Protein AF-A0A9E3NSV8-F1 (afdb_mono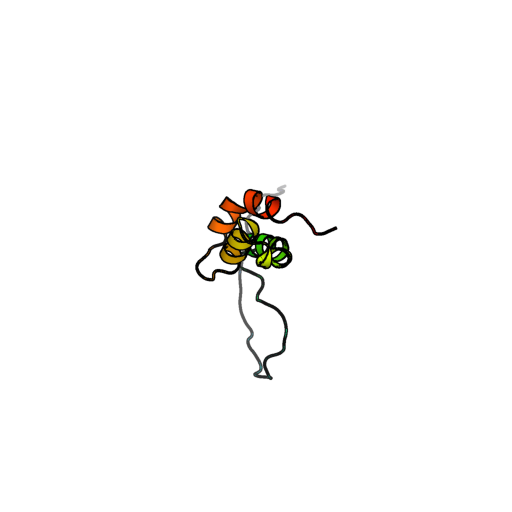mer)

Nearest PDB structures (foldseek):
  2e5z-assembly1_A  TM=2.111E-01  e=9.594E+00  Homo sapiens

Secondary structure (DSSP, 8-state):
------------------------------S-S-HHHHHHHHHHGGGGGG-HHHHHHHHHHH-TT--HHHHHHHHHHHHHHSPPP-

Sequence (86 aa):
MKLPTMLVAAIALLVFACNASEKPPLVPTSPSTRPTCDAIDRACDPHEDEGGLAKECHDLAEAAATDEAACVQRKAECLAACPPKS

Structure (mmCIF, N/CA/C/O backbone):
data_AF-A0A9E3NSV8-F1
#
_entry.id   AF-A0A9E3NSV8-F1
#
loop_
_atom_site.group_PDB
_atom_site.id
_atom_site.type_symbol
_atom_site.label_atom_id
_atom_site.label_alt_id
_atom_site.label_comp_id
_atom_site.label_asym_id
_atom_site.label_entity_id
_atom_site.label_seq_id
_atom_site.pdbx_PDB_ins_code
_atom_site.Cartn_x
_atom_site.Cartn_y
_atom_site.Cartn_z
_atom_site.occupancy
_atom_site.B_iso_or_equiv
_atom_site.auth_seq_id
_atom_site.auth_comp_id
_atom_site.auth_asym_id
_atom_site.auth_atom_id
_atom_site.pdbx_PDB_model_num
ATOM 1 N N . MET A 1 1 ? -3.795 -56.544 -15.097 1.00 42.34 1 MET A N 1
ATOM 2 C CA . MET A 1 1 ? -2.834 -55.998 -14.109 1.00 42.34 1 MET A CA 1
ATOM 3 C C . MET A 1 1 ? -2.403 -54.606 -14.546 1.00 42.34 1 MET A C 1
ATOM 5 O O . MET A 1 1 ? -2.181 -54.437 -15.736 1.00 42.34 1 MET A O 1
ATOM 9 N N . LYS A 1 2 ? -2.199 -53.718 -13.559 1.00 39.00 2 LYS A N 1
ATOM 10 C CA . LYS A 1 2 ? -1.568 -52.380 -13.587 1.00 39.00 2 LYS A CA 1
ATOM 11 C C . LYS A 1 2 ? -2.506 -51.167 -13.714 1.00 39.00 2 LYS A C 1
ATOM 13 O O . LYS A 1 2 ? -2.892 -50.743 -14.794 1.00 39.00 2 LYS A O 1
ATOM 18 N N . LEU A 1 3 ? -2.797 -50.624 -12.534 1.00 38.09 3 LEU A N 1
ATOM 19 C CA . LEU A 1 3 ? -3.160 -49.239 -12.225 1.00 38.09 3 LEU A CA 1
ATOM 20 C C . LEU A 1 3 ? -1.910 -48.580 -11.553 1.00 38.09 3 LEU A C 1
ATOM 22 O O . LEU A 1 3 ? -0.958 -49.309 -11.262 1.00 38.09 3 LEU A O 1
ATOM 26 N N . PRO A 1 4 ? -1.907 -47.283 -11.195 1.00 56.12 4 PRO A N 1
ATOM 27 C CA . PRO A 1 4 ? -1.493 -46.113 -11.980 1.00 56.12 4 PRO A CA 1
ATOM 28 C C . PRO A 1 4 ? -0.285 -45.375 -11.344 1.00 56.12 4 PRO A C 1
ATOM 30 O O . PRO A 1 4 ? 0.008 -45.567 -10.166 1.00 56.12 4 PRO A O 1
ATOM 33 N N . THR A 1 5 ? 0.407 -44.479 -12.055 1.00 49.91 5 THR A N 1
ATOM 34 C CA . THR A 1 5 ? 1.294 -43.473 -11.421 1.00 49.91 5 THR A CA 1
ATOM 35 C C . THR A 1 5 ? 1.589 -42.323 -12.387 1.00 49.91 5 THR A C 1
ATOM 37 O O . THR A 1 5 ? 1.643 -42.566 -13.588 1.00 49.91 5 THR A O 1
ATOM 40 N N . MET A 1 6 ? 1.878 -41.137 -11.826 1.00 42.81 6 MET A N 1
ATOM 41 C CA . MET A 1 6 ? 2.296 -39.863 -12.453 1.00 42.81 6 MET A CA 1
ATOM 42 C C . MET A 1 6 ? 1.075 -39.026 -12.909 1.00 42.81 6 MET A C 1
ATOM 44 O O . MET A 1 6 ? 0.423 -39.396 -13.874 1.00 42.81 6 MET A O 1
ATOM 48 N N . LEU A 1 7 ? 0.565 -37.962 -12.266 1.00 47.72 7 LEU A N 1
ATOM 49 C CA . LEU A 1 7 ? 1.138 -36.824 -11.519 1.00 47.72 7 LEU A CA 1
ATOM 50 C C . LEU A 1 7 ? 2.328 -36.176 -12.244 1.00 47.72 7 LEU A C 1
ATOM 52 O O . LEU A 1 7 ? 3.1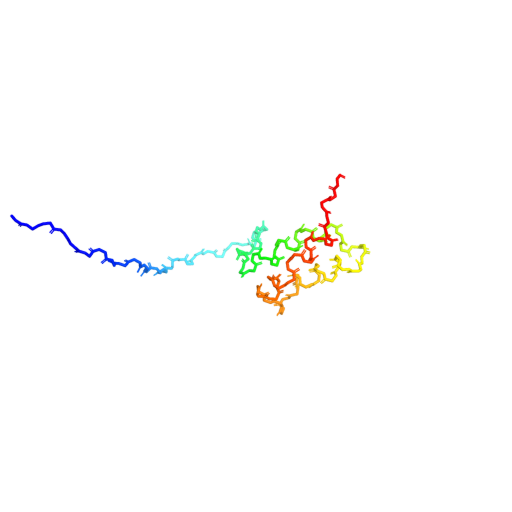99 -36.912 -12.686 1.00 47.72 7 LEU A O 1
ATOM 56 N N . VAL A 1 8 ? 2.356 -34.830 -12.292 1.00 45.81 8 VAL A N 1
ATOM 57 C CA . VAL A 1 8 ? 3.245 -33.911 -13.065 1.00 45.81 8 VAL A CA 1
ATOM 58 C C . VAL A 1 8 ? 2.569 -33.481 -14.387 1.00 45.81 8 VAL A C 1
ATOM 60 O O . VAL A 1 8 ? 2.160 -34.340 -15.149 1.00 45.81 8 VAL A O 1
ATOM 63 N N . ALA A 1 9 ? 2.358 -32.220 -14.783 1.00 46.22 9 ALA A N 1
ATOM 64 C CA . ALA A 1 9 ? 2.692 -30.859 -14.339 1.00 46.22 9 ALA A CA 1
ATOM 65 C C . ALA A 1 9 ? 1.666 -29.918 -15.030 1.00 46.22 9 ALA A C 1
ATOM 67 O O . ALA A 1 9 ? 1.242 -30.192 -16.147 1.00 46.22 9 ALA A O 1
ATOM 68 N N . ALA A 1 10 ? 1.057 -28.925 -14.384 1.00 48.34 10 ALA A N 1
ATOM 69 C CA . ALA A 1 10 ? 1.600 -27.590 -14.121 1.00 48.34 10 ALA A CA 1
ATOM 70 C C . ALA A 1 10 ? 2.268 -26.901 -15.341 1.00 48.34 10 ALA A C 1
ATOM 72 O O . ALA A 1 10 ? 3.377 -27.251 -15.723 1.00 48.34 10 ALA A O 1
ATOM 73 N N . ILE A 1 11 ? 1.612 -25.827 -1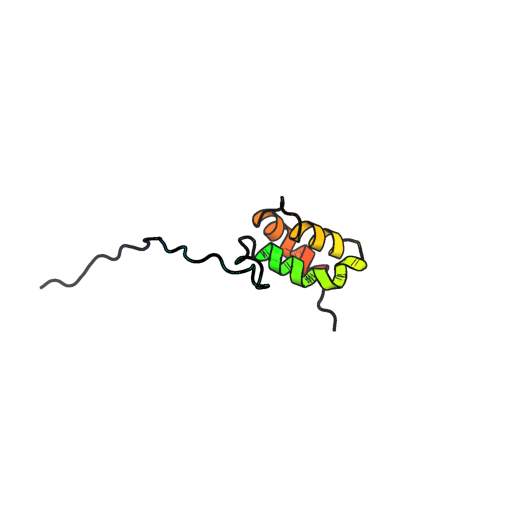5.807 1.00 51.72 11 ILE A N 1
ATOM 74 C CA . ILE A 1 11 ? 2.189 -24.613 -16.426 1.00 51.72 11 ILE A CA 1
ATOM 75 C C . ILE A 1 11 ? 2.590 -24.682 -17.916 1.00 51.72 11 ILE A C 1
ATOM 77 O O . ILE A 1 11 ? 3.632 -25.211 -18.279 1.00 51.72 11 ILE A O 1
ATOM 81 N N . ALA A 1 12 ? 1.815 -23.977 -18.749 1.0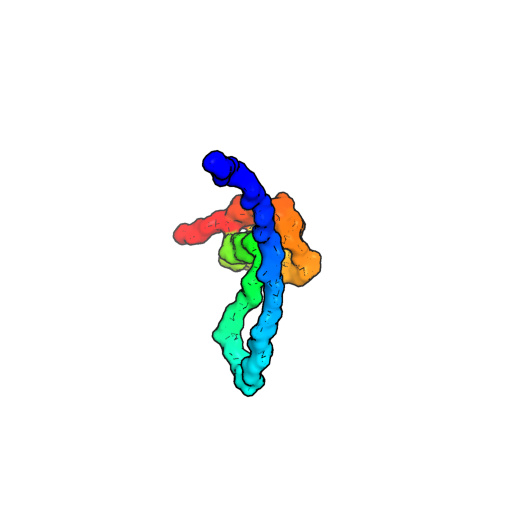0 51.03 12 ALA A N 1
ATOM 82 C CA . ALA A 1 12 ? 2.266 -23.265 -19.957 1.00 51.03 12 ALA A CA 1
ATOM 83 C C . ALA A 1 12 ? 1.199 -22.194 -20.286 1.00 51.03 12 ALA A C 1
ATOM 85 O O . ALA A 1 12 ? 0.114 -22.520 -20.752 1.00 51.03 12 ALA A O 1
ATOM 86 N N . LEU A 1 13 ? 1.276 -20.985 -19.725 1.00 49.12 13 LEU A N 1
ATOM 87 C CA . LEU A 1 13 ? 1.956 -19.804 -20.277 1.00 49.12 13 LEU A CA 1
ATOM 88 C C . LEU A 1 13 ? 1.667 -19.515 -21.763 1.00 49.12 13 LEU A C 1
ATOM 90 O O . LEU A 1 13 ? 2.248 -20.135 -22.642 1.00 49.12 13 LEU A O 1
ATOM 94 N N . LEU A 1 14 ? 0.890 -18.435 -21.935 1.00 48.09 14 LEU A N 1
ATOM 95 C CA . LEU A 1 14 ? 1.068 -17.329 -22.885 1.00 48.09 14 LEU A CA 1
ATOM 96 C C . LEU A 1 14 ? 0.796 -17.589 -24.381 1.00 48.09 14 LEU A C 1
ATOM 98 O O . LEU A 1 14 ? 1.324 -18.510 -24.988 1.00 48.09 14 LEU A O 1
ATOM 102 N N . VAL A 1 15 ? 0.070 -16.649 -25.000 1.00 52.00 15 VAL A N 1
ATOM 103 C CA . VAL A 1 15 ? 0.587 -15.685 -26.001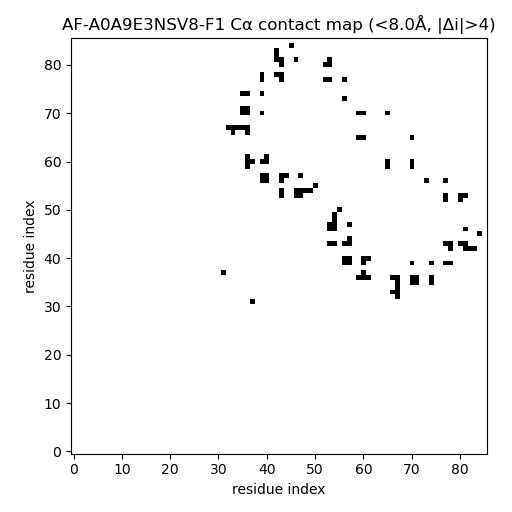 1.00 52.00 15 VAL A CA 1
ATOM 104 C C . VAL A 1 15 ? -0.543 -15.259 -26.971 1.00 52.00 15 VAL A C 1
ATOM 106 O O . VAL A 1 15 ? -1.200 -16.091 -27.583 1.00 52.00 15 VAL A O 1
ATOM 109 N N . PHE A 1 16 ? -0.661 -13.935 -27.149 1.00 44.53 16 PHE A N 1
ATOM 110 C CA . PHE A 1 16 ? -1.221 -13.188 -28.293 1.00 44.53 16 PHE A CA 1
ATOM 111 C C . PHE A 1 16 ? -2.739 -13.138 -28.530 1.00 44.53 16 PHE A C 1
ATOM 113 O O . PHE A 1 16 ? -3.349 -14.090 -28.997 1.00 44.53 16 PHE A O 1
ATOM 120 N N . ALA A 1 17 ? -3.284 -11.918 -28.495 1.00 47.75 17 ALA A N 1
ATOM 121 C CA . ALA A 1 17 ? -3.343 -11.109 -29.719 1.00 47.75 17 ALA A CA 1
ATOM 122 C C . ALA A 1 17 ? -3.651 -9.633 -29.400 1.00 47.75 17 ALA A C 1
ATOM 124 O O . ALA A 1 17 ? -4.704 -9.306 -28.863 1.00 47.75 17 ALA A O 1
ATOM 125 N N . CYS A 1 18 ? -2.730 -8.741 -29.774 1.00 60.56 18 CYS A N 1
ATOM 126 C CA . CYS A 1 18 ? -3.013 -7.327 -30.004 1.00 60.56 18 CYS A CA 1
ATOM 127 C C . CYS A 1 18 ? -3.939 -7.190 -31.217 1.00 60.56 18 CYS A C 1
ATOM 129 O O . CYS A 1 18 ? -3.645 -7.786 -32.252 1.00 60.56 18 CYS A O 1
ATOM 131 N N . ASN A 1 19 ? -4.981 -6.363 -31.137 1.00 45.69 19 ASN A N 1
ATOM 132 C CA . ASN A 1 19 ? -5.544 -5.681 -32.301 1.00 45.69 19 ASN A CA 1
ATOM 133 C C . ASN A 1 19 ? -6.334 -4.430 -31.887 1.00 45.69 19 ASN A C 1
ATOM 135 O O . ASN A 1 19 ? -7.014 -4.430 -30.867 1.00 45.69 19 ASN A O 1
ATOM 139 N N . ALA A 1 20 ? -6.254 -3.438 -32.776 1.00 38.78 20 ALA A N 1
ATOM 140 C CA . ALA A 1 20 ? -7.091 -2.249 -32.929 1.00 38.78 20 ALA A CA 1
ATOM 141 C C . ALA A 1 20 ? -6.845 -1.033 -32.010 1.00 38.78 20 ALA A C 1
ATOM 143 O O . ALA A 1 20 ? -7.271 -0.950 -30.863 1.00 38.78 20 ALA A O 1
ATOM 144 N N . SER A 1 21 ? -6.202 -0.032 -32.623 1.00 57.56 21 SER A N 1
ATOM 145 C CA . SER A 1 21 ? -6.283 1.389 -32.292 1.00 57.56 21 SER A CA 1
ATOM 146 C C . SER A 1 21 ? -7.722 1.892 -32.336 1.00 57.56 21 SER A C 1
ATOM 148 O O . SER A 1 21 ? -8.220 2.162 -33.421 1.00 57.56 21 SER A O 1
ATOM 150 N N . GLU A 1 22 ? -8.344 2.134 -31.187 1.00 45.56 22 GLU A N 1
ATOM 151 C CA . GLU A 1 22 ? -9.540 2.971 -31.080 1.00 45.56 22 GLU A CA 1
ATOM 152 C C . GLU A 1 22 ? -9.461 3.719 -29.739 1.00 45.56 22 GLU A C 1
ATOM 154 O O . GLU A 1 22 ? -9.400 3.086 -28.695 1.00 45.56 22 GLU A O 1
ATOM 159 N N . LYS A 1 23 ? -9.345 5.057 -29.802 1.00 42.66 23 LYS A N 1
ATOM 160 C CA . LYS A 1 23 ? -9.619 6.080 -28.764 1.00 42.66 23 LYS A CA 1
ATOM 161 C C . LYS A 1 23 ? -9.511 5.615 -27.292 1.00 42.66 23 LYS A C 1
ATOM 163 O O . LYS A 1 23 ? -10.377 4.849 -26.890 1.00 42.66 23 LYS A O 1
ATOM 168 N N . PRO A 1 24 ? -8.574 6.131 -26.458 1.00 41.72 24 PRO A N 1
ATOM 169 C CA . PRO A 1 24 ? -8.356 5.607 -25.107 1.00 41.72 24 PRO A CA 1
ATOM 170 C C . PRO A 1 24 ? -9.679 5.589 -24.332 1.00 41.72 24 PRO A C 1
ATOM 172 O O . PRO A 1 24 ? -10.242 6.656 -24.059 1.00 41.72 24 PRO A O 1
ATOM 175 N N . PRO A 1 25 ? -10.228 4.399 -24.043 1.00 38.91 25 PRO A N 1
ATOM 176 C CA . PRO A 1 25 ? -11.419 4.305 -23.236 1.00 38.91 25 PRO A CA 1
ATOM 177 C C . PRO A 1 25 ? -11.015 4.637 -21.796 1.00 38.91 25 PRO A C 1
ATOM 179 O O . PRO A 1 25 ? -9.998 4.159 -21.297 1.00 38.91 25 PRO A O 1
ATOM 182 N N . LEU A 1 26 ? -11.805 5.482 -21.134 1.00 61.00 26 LEU A N 1
ATOM 183 C CA . LEU A 1 26 ? -11.783 5.625 -19.679 1.00 61.00 26 LEU A CA 1
ATOM 184 C C . LEU A 1 26 ? -12.197 4.274 -19.067 1.00 61.00 26 LEU A C 1
ATOM 186 O O . LEU A 1 26 ? -13.385 4.038 -18.867 1.00 61.00 26 LEU A O 1
ATOM 190 N N . VAL A 1 27 ? -11.254 3.359 -18.831 1.00 44.88 27 VAL A N 1
ATOM 191 C CA . VAL A 1 27 ? -11.459 2.140 -18.026 1.00 44.88 27 VAL A CA 1
ATOM 192 C C . VAL A 1 27 ? -10.118 1.608 -17.502 1.00 44.88 27 VAL A C 1
ATOM 194 O O . VAL A 1 27 ? -9.070 1.906 -18.072 1.00 44.88 27 VAL A O 1
ATOM 197 N N . PRO A 1 28 ? -10.153 0.900 -16.364 1.00 44.56 28 PRO A N 1
ATOM 198 C CA . PRO A 1 28 ? -9.448 1.239 -15.142 1.00 44.56 28 PRO A CA 1
ATOM 199 C C . PRO A 1 28 ? -8.005 0.730 -15.141 1.00 44.56 28 PRO A C 1
ATOM 201 O O . PRO A 1 28 ? -7.654 -0.187 -15.884 1.00 44.56 28 PRO A O 1
ATOM 204 N N . THR A 1 29 ? -7.200 1.337 -14.268 1.00 48.53 29 THR A N 1
ATOM 205 C CA . THR A 1 29 ? -5.887 0.882 -13.798 1.00 48.53 29 THR A CA 1
ATOM 206 C C . THR A 1 29 ? -5.709 -0.626 -13.956 1.00 48.53 29 THR A C 1
ATOM 208 O O . THR A 1 29 ? -6.528 -1.410 -13.472 1.00 48.53 29 THR A O 1
ATOM 211 N N . SER A 1 30 ? -4.644 -1.004 -14.670 1.00 46.16 30 SER A N 1
ATOM 212 C CA . SER A 1 30 ? -4.128 -2.366 -14.832 1.00 46.16 30 SER A CA 1
ATOM 213 C C . SER A 1 30 ? -4.370 -3.234 -13.593 1.00 46.16 30 SER A C 1
ATOM 215 O O . SER A 1 30 ? -4.272 -2.698 -12.491 1.00 46.16 30 SER A O 1
ATOM 217 N N . PRO A 1 31 ? -4.605 -4.560 -13.723 1.00 49.72 31 PRO A N 1
ATOM 218 C CA . PRO A 1 31 ? -4.625 -5.454 -12.566 1.00 49.72 31 PRO A CA 1
ATOM 219 C C . PRO A 1 31 ? -3.349 -5.201 -11.772 1.00 49.72 31 PRO A C 1
ATOM 221 O O . PRO A 1 31 ? -2.252 -5.473 -12.265 1.00 49.72 31 PRO A O 1
ATOM 224 N N . SER A 1 32 ? -3.497 -4.551 -10.618 1.00 56.91 32 SER A N 1
ATOM 225 C CA . SER A 1 32 ? -2.356 -3.955 -9.954 1.00 56.91 32 SER A CA 1
ATOM 226 C C . SER A 1 32 ? -1.406 -5.072 -9.587 1.00 56.91 32 SER A C 1
ATOM 228 O O . SER A 1 32 ? -1.749 -6.009 -8.863 1.00 56.91 32 SER A O 1
ATOM 230 N N . THR A 1 33 ? -0.184 -4.978 -10.095 1.00 78.06 33 THR A N 1
ATOM 231 C CA . THR A 1 33 ? 0.928 -5.844 -9.699 1.00 78.06 33 THR A CA 1
ATOM 232 C C . THR A 1 33 ? 1.287 -5.670 -8.218 1.00 78.06 33 THR A C 1
ATOM 234 O O . THR A 1 33 ? 2.213 -6.319 -7.739 1.00 78.06 33 THR A O 1
ATOM 237 N N . ARG A 1 34 ? 0.569 -4.792 -7.501 1.00 89.56 34 ARG A N 1
ATOM 238 C CA . ARG A 1 34 ? 0.779 -4.390 -6.116 1.00 89.56 34 ARG A CA 1
ATOM 239 C C . ARG A 1 34 ? -0.532 -4.447 -5.296 1.00 89.56 34 ARG A C 1
ATOM 241 O O . ARG A 1 34 ? -1.021 -3.413 -4.836 1.00 89.56 34 ARG A O 1
ATOM 248 N N . PRO A 1 35 ? -1.142 -5.638 -5.114 1.00 93.31 35 PRO A N 1
ATOM 249 C CA . PRO A 1 35 ? -2.466 -5.776 -4.498 1.00 93.31 35 PRO A CA 1
ATOM 250 C C . PRO A 1 35 ? -2.545 -5.290 -3.044 1.00 93.31 35 PRO A C 1
ATOM 252 O O . PRO A 1 35 ? -3.628 -4.926 -2.578 1.00 93.31 35 PRO A O 1
ATOM 255 N N . THR A 1 36 ? -1.437 -5.285 -2.301 1.00 94.88 36 THR A N 1
ATOM 256 C CA . THR A 1 36 ? -1.409 -4.728 -0.949 1.00 94.88 36 THR A CA 1
ATOM 257 C C . THR A 1 36 ? -1.336 -3.213 -0.974 1.00 94.88 36 THR A C 1
ATOM 259 O O . THR A 1 36 ? -2.031 -2.586 -0.179 1.00 94.88 36 THR A O 1
ATOM 262 N N . CYS A 1 37 ? -0.553 -2.628 -1.882 1.00 94.62 37 CYS A N 1
ATOM 263 C CA . CYS A 1 37 ? -0.525 -1.175 -2.047 1.00 94.62 37 CYS A CA 1
ATOM 264 C C . CYS A 1 37 ? -1.915 -0.655 -2.399 1.00 94.62 37 CYS A C 1
ATOM 266 O O . CYS A 1 37 ? -2.435 0.194 -1.697 1.00 94.62 37 CYS A O 1
ATOM 268 N N . ASP A 1 38 ? -2.581 -1.282 -3.362 1.00 94.25 38 ASP A N 1
ATOM 269 C CA . ASP A 1 38 ? -3.974 -1.006 -3.713 1.00 94.25 38 ASP A CA 1
ATOM 270 C C . ASP A 1 38 ? -4.948 -1.058 -2.526 1.00 94.25 38 ASP A C 1
ATOM 272 O O . ASP A 1 38 ? -5.926 -0.317 -2.466 1.00 94.25 38 ASP A O 1
ATOM 276 N N . ALA A 1 39 ? -4.753 -2.007 -1.607 1.00 94.00 39 ALA A N 1
ATOM 277 C CA . ALA A 1 39 ? -5.614 -2.139 -0.438 1.00 94.00 39 ALA A CA 1
ATOM 278 C C . ALA A 1 39 ? -5.366 -1.025 0.585 1.00 94.00 39 ALA A C 1
ATOM 280 O O . ALA A 1 39 ? -6.320 -0.576 1.213 1.00 94.00 39 ALA A O 1
ATOM 281 N N . ILE A 1 40 ? -4.109 -0.609 0.746 1.00 94.56 40 ILE A N 1
ATOM 282 C CA . ILE A 1 40 ? -3.731 0.526 1.589 1.00 94.56 40 ILE A CA 1
ATOM 283 C C . ILE A 1 40 ? -4.259 1.819 0.975 1.00 94.56 40 ILE A C 1
ATOM 285 O O . ILE A 1 40 ? -4.920 2.578 1.670 1.00 94.56 40 ILE A O 1
ATOM 289 N N . ASP A 1 41 ? -4.031 2.017 -0.320 1.00 95.00 41 ASP A N 1
ATOM 290 C CA . ASP A 1 41 ? -4.476 3.180 -1.077 1.00 95.00 41 ASP A CA 1
ATOM 291 C C . ASP A 1 41 ? -5.985 3.387 -0.930 1.00 95.00 41 ASP A C 1
ATOM 293 O O . ASP A 1 41 ? -6.418 4.377 -0.360 1.00 95.00 41 ASP A O 1
ATOM 297 N N . ARG A 1 42 ? -6.796 2.374 -1.262 1.00 93.62 42 ARG A N 1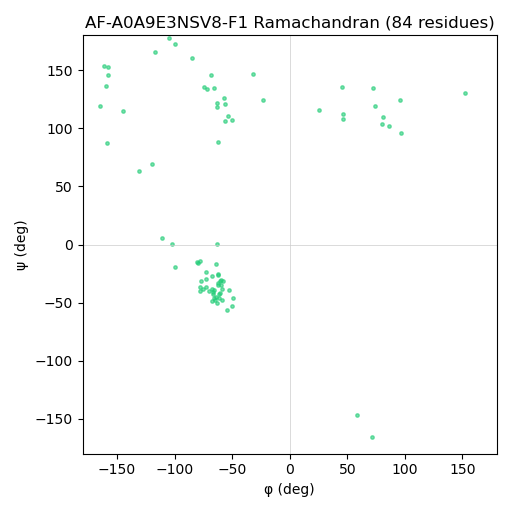
ATOM 298 C CA . ARG A 1 42 ? -8.259 2.448 -1.100 1.00 93.62 42 ARG A CA 1
ATOM 299 C C . ARG A 1 42 ? -8.725 2.692 0.335 1.00 93.62 42 ARG A C 1
ATOM 301 O O . ARG A 1 42 ? -9.819 3.213 0.531 1.00 93.62 42 ARG A O 1
ATOM 308 N N . ALA A 1 43 ? -7.972 2.223 1.328 1.00 93.69 43 ALA A N 1
ATOM 309 C CA . ALA A 1 43 ? -8.320 2.445 2.725 1.00 93.69 43 ALA A CA 1
ATOM 310 C C . ALA A 1 43 ? -7.963 3.868 3.169 1.00 93.69 43 ALA A C 1
ATOM 312 O O . ALA A 1 43 ? -8.704 4.447 3.955 1.00 93.69 43 ALA A O 1
ATOM 313 N N . CYS A 1 44 ? -6.851 4.415 2.674 1.00 93.38 44 CYS A N 1
ATOM 314 C CA . CYS A 1 44 ? -6.267 5.673 3.132 1.00 93.38 44 CYS A CA 1
ATOM 315 C C . CYS A 1 44 ? -6.591 6.890 2.260 1.00 93.38 44 CYS A C 1
ATOM 317 O O . CYS A 1 44 ? -6.509 7.997 2.779 1.00 93.38 44 CYS A O 1
ATOM 319 N N . ASP A 1 45 ? -7.014 6.707 1.009 1.00 92.12 45 ASP A N 1
ATOM 320 C CA . ASP A 1 45 ? -7.487 7.761 0.098 1.00 92.12 45 ASP A CA 1
ATOM 321 C C . ASP A 1 45 ? -8.533 8.677 0.768 1.00 92.12 45 ASP A C 1
ATOM 323 O O . ASP A 1 45 ? -8.313 9.884 0.827 1.00 92.12 45 ASP A O 1
ATOM 327 N N . PRO A 1 46 ? -9.561 8.168 1.482 1.00 92.12 46 PRO A N 1
ATOM 328 C CA . PRO A 1 46 ? -10.502 9.042 2.182 1.00 92.12 46 PRO A CA 1
ATOM 329 C C . PRO A 1 46 ? -9.879 9.885 3.304 1.00 92.12 46 PRO A C 1
ATOM 331 O O . PRO A 1 46 ? -10.537 10.798 3.803 1.00 92.12 46 PRO A O 1
ATOM 334 N N . HIS A 1 47 ? -8.680 9.538 3.772 1.00 87.31 47 HIS A N 1
ATOM 335 C CA . HIS A 1 47 ? -7.983 10.131 4.915 1.00 87.31 47 HIS A CA 1
ATOM 336 C C . HIS A 1 47 ? -6.742 10.939 4.502 1.00 87.31 47 HIS A C 1
ATOM 338 O O . HIS A 1 47 ? -6.015 11.413 5.378 1.00 87.31 47 HIS A O 1
ATOM 344 N N . GLU A 1 48 ? -6.485 11.114 3.201 1.00 84.62 48 GLU A N 1
ATOM 345 C CA . GLU A 1 48 ? -5.279 11.784 2.697 1.00 84.62 48 GLU A CA 1
ATOM 346 C C . GLU A 1 48 ? -5.128 13.228 3.220 1.00 84.62 48 GLU A C 1
ATOM 348 O O . GLU A 1 48 ? -4.014 13.685 3.491 1.00 84.62 48 GLU A O 1
ATOM 353 N N . ASP A 1 49 ? -6.252 13.909 3.464 1.00 86.88 49 ASP A N 1
ATOM 354 C CA . ASP A 1 49 ? -6.318 15.282 3.978 1.00 86.88 49 ASP A CA 1
ATOM 355 C C . ASP A 1 49 ? -6.105 15.389 5.499 1.00 86.88 49 ASP A C 1
ATOM 357 O O . ASP A 1 49 ? -5.858 16.477 6.022 1.00 86.88 49 ASP A O 1
ATOM 361 N N . GLU A 1 50 ? -6.207 14.279 6.239 1.00 84.69 50 GLU A N 1
ATOM 362 C CA . GLU A 1 50 ? -6.088 14.275 7.707 1.00 84.69 50 GLU A CA 1
ATOM 363 C C . GLU A 1 50 ? -4.621 14.361 8.169 1.00 84.69 50 GLU A C 1
ATOM 365 O O . GLU A 1 50 ? -4.339 14.697 9.323 1.00 84.69 50 GLU A O 1
ATOM 370 N N . GLY A 1 51 ? -3.674 14.126 7.252 1.00 87.31 51 GLY A N 1
ATOM 371 C CA . GLY A 1 51 ? -2.240 14.140 7.525 1.00 87.31 51 GLY A CA 1
ATOM 372 C C . GLY A 1 51 ? -1.769 12.940 8.357 1.00 87.31 51 GLY A C 1
ATOM 373 O O . GLY A 1 51 ? -2.459 11.932 8.506 1.00 87.31 51 GLY A O 1
ATOM 374 N N . GLY A 1 52 ? -0.545 13.030 8.888 1.00 92.94 52 GLY A N 1
ATOM 375 C CA . GLY A 1 52 ? 0.058 11.973 9.709 1.00 92.94 52 GLY A CA 1
ATOM 376 C C . GLY A 1 52 ? 0.170 10.621 8.993 1.00 92.94 52 GLY A C 1
ATOM 377 O O . GLY A 1 52 ? 0.334 10.563 7.774 1.00 92.94 52 GLY A O 1
ATOM 378 N N . LEU A 1 53 ? 0.042 9.532 9.762 1.00 94.25 53 LEU A N 1
ATOM 379 C CA . LEU A 1 53 ? 0.262 8.168 9.267 1.00 94.25 53 LEU A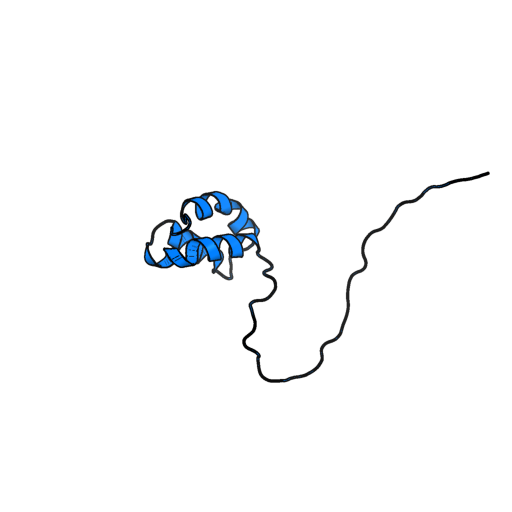 CA 1
ATOM 380 C C . LEU A 1 53 ? -0.687 7.766 8.132 1.00 94.25 53 LEU A C 1
ATOM 382 O O . LEU A 1 53 ? -0.287 6.988 7.272 1.00 94.25 53 LEU A O 1
ATOM 386 N N . ALA A 1 54 ? -1.916 8.289 8.105 1.00 91.88 54 ALA A N 1
ATOM 387 C CA . ALA A 1 54 ? -2.865 7.986 7.037 1.00 91.88 54 ALA A CA 1
ATOM 388 C C . ALA A 1 54 ? -2.377 8.535 5.688 1.00 91.88 54 ALA A C 1
ATOM 390 O O . ALA A 1 54 ? -2.316 7.795 4.704 1.00 91.88 54 ALA A O 1
ATOM 391 N N . LYS A 1 55 ? -1.912 9.792 5.675 1.00 93.75 55 LYS A N 1
ATOM 392 C CA . LYS A 1 55 ? -1.294 10.398 4.493 1.00 93.75 55 LYS A CA 1
ATOM 393 C C . LYS A 1 55 ? 0.004 9.697 4.097 1.00 93.75 55 LYS A C 1
ATOM 395 O O . LYS A 1 55 ? 0.189 9.383 2.930 1.00 93.75 55 LYS A O 1
ATOM 400 N N . GLU A 1 56 ? 0.880 9.396 5.056 1.00 95.38 56 GLU A N 1
ATOM 401 C CA . GLU A 1 56 ? 2.135 8.683 4.772 1.00 95.38 56 GLU A CA 1
ATOM 402 C C . GLU A 1 56 ? 1.889 7.304 4.141 1.00 95.38 56 GLU A C 1
ATOM 404 O O . GLU A 1 56 ? 2.666 6.849 3.302 1.00 95.38 56 GLU A O 1
ATOM 409 N N . CYS A 1 57 ? 0.811 6.629 4.540 1.00 95.81 57 CYS A N 1
ATOM 410 C CA . CYS A 1 57 ? 0.411 5.340 3.994 1.00 95.81 57 CYS A CA 1
ATOM 411 C C . CYS A 1 57 ? -0.224 5.436 2.604 1.00 95.81 57 CYS A C 1
ATOM 413 O O . CYS A 1 57 ? 0.069 4.586 1.762 1.00 95.81 57 CYS A O 1
ATOM 415 N N . HIS A 1 58 ? -1.037 6.462 2.350 1.00 95.00 58 HIS A N 1
ATOM 416 C CA . HIS A 1 58 ? -1.551 6.755 1.012 1.00 95.00 58 HIS A CA 1
ATOM 417 C C . HIS A 1 58 ? -0.407 7.115 0.048 1.00 95.00 58 HIS A C 1
ATOM 419 O O . HIS A 1 58 ? -0.224 6.437 -0.961 1.00 95.00 58 HIS A O 1
ATOM 425 N N . ASP A 1 59 ? 0.472 8.049 0.434 1.00 95.19 59 ASP A N 1
ATOM 426 C CA . ASP A 1 59 ? 1.632 8.463 -0.366 1.00 95.19 59 ASP A CA 1
ATOM 427 C C . ASP A 1 59 ? 2.574 7.269 -0.663 1.00 95.19 59 ASP A C 1
ATOM 429 O O . ASP A 1 59 ? 3.107 7.135 -1.768 1.00 95.19 59 ASP A O 1
ATOM 433 N N . LEU A 1 60 ? 2.770 6.360 0.305 1.00 94.69 60 LEU A N 1
ATOM 434 C CA . LEU A 1 60 ? 3.531 5.118 0.110 1.00 94.69 60 LEU A CA 1
ATOM 435 C C . LEU A 1 60 ? 2.888 4.223 -0.956 1.00 94.69 60 LEU A C 1
ATOM 437 O O . LEU A 1 60 ? 3.598 3.659 -1.794 1.00 94.69 60 LEU A O 1
ATOM 441 N N . ALA A 1 61 ? 1.569 4.048 -0.889 1.00 93.56 61 ALA A N 1
ATOM 442 C CA . ALA A 1 61 ? 0.830 3.171 -1.780 1.00 93.56 61 ALA A CA 1
ATOM 443 C C . ALA A 1 61 ? 0.774 3.722 -3.214 1.00 93.56 61 ALA A C 1
ATOM 445 O O . ALA A 1 61 ? 0.999 2.953 -4.151 1.00 93.56 61 ALA A O 1
ATOM 446 N N . GLU A 1 62 ? 0.602 5.032 -3.381 1.00 93.94 62 GLU A N 1
ATOM 447 C CA . GLU A 1 62 ? 0.602 5.703 -4.686 1.00 93.94 62 GLU A CA 1
ATOM 448 C C . GLU A 1 62 ? 1.993 5.814 -5.322 1.00 93.94 62 GLU A C 1
ATOM 450 O O . GLU A 1 62 ? 2.133 5.806 -6.549 1.00 93.94 62 GLU A O 1
ATOM 455 N N . ALA A 1 63 ? 3.053 5.895 -4.511 1.00 93.12 63 ALA A N 1
ATOM 456 C CA . ALA A 1 63 ? 4.401 6.090 -5.026 1.00 93.12 63 ALA A CA 1
ATOM 457 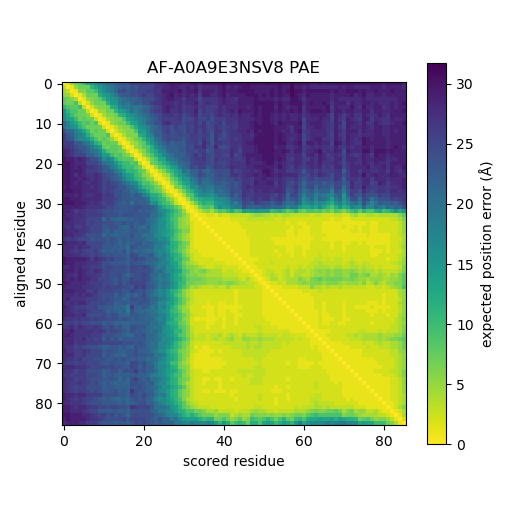C C . ALA A 1 63 ? 4.791 4.996 -6.036 1.00 93.12 63 ALA A C 1
ATOM 459 O O . ALA A 1 63 ? 4.856 3.803 -5.726 1.00 93.12 63 ALA A O 1
ATOM 460 N N . ALA A 1 64 ? 5.119 5.416 -7.262 1.00 86.19 64 ALA A N 1
ATOM 461 C CA . ALA A 1 64 ? 5.490 4.517 -8.357 1.00 86.19 64 ALA A CA 1
ATOM 462 C C . ALA A 1 64 ? 6.770 3.707 -8.070 1.00 86.19 64 ALA A C 1
ATOM 464 O O . ALA A 1 64 ? 6.952 2.624 -8.620 1.00 86.19 64 ALA A O 1
ATOM 465 N N . ALA A 1 65 ? 7.650 4.237 -7.214 1.00 89.56 65 ALA A N 1
ATOM 466 C CA . ALA A 1 65 ? 8.880 3.575 -6.783 1.00 89.56 65 ALA A CA 1
ATOM 467 C C . ALA A 1 65 ? 8.658 2.531 -5.675 1.00 89.56 65 ALA A C 1
ATOM 469 O O . ALA A 1 65 ? 9.552 1.726 -5.420 1.00 89.56 65 ALA A O 1
ATOM 470 N N . THR A 1 66 ? 7.499 2.542 -5.013 1.00 90.44 66 THR A N 1
ATOM 471 C CA . THR A 1 66 ? 7.164 1.553 -3.989 1.00 90.44 66 THR A CA 1
ATOM 472 C C . THR A 1 66 ? 6.817 0.229 -4.663 1.00 90.44 66 THR A C 1
ATOM 474 O O . THR A 1 66 ? 6.088 0.188 -5.652 1.00 90.44 66 THR A O 1
ATOM 477 N N . ASP A 1 67 ? 7.334 -0.874 -4.132 1.00 92.12 67 ASP A N 1
ATOM 478 C CA . ASP A 1 67 ? 6.982 -2.217 -4.580 1.00 92.12 67 ASP A CA 1
ATOM 479 C C . ASP A 1 67 ? 5.947 -2.872 -3.648 1.00 92.12 67 ASP A C 1
ATOM 481 O O . ASP A 1 67 ? 5.581 -2.351 -2.593 1.00 92.12 67 ASP A O 1
ATOM 485 N N . GLU A 1 68 ? 5.438 -4.036 -4.047 1.00 93.06 68 GLU A N 1
ATOM 486 C CA . GLU A 1 68 ? 4.469 -4.776 -3.235 1.00 93.06 68 GLU A CA 1
ATOM 487 C C . GLU A 1 68 ? 5.051 -5.203 -1.877 1.00 93.06 68 GLU A C 1
ATOM 489 O O . GLU A 1 68 ? 4.330 -5.227 -0.881 1.00 93.06 68 GLU A O 1
ATOM 494 N N . ALA A 1 69 ? 6.350 -5.509 -1.800 1.00 94.44 69 ALA A N 1
ATOM 495 C CA . ALA A 1 69 ? 6.978 -5.961 -0.562 1.00 94.44 69 ALA A CA 1
ATOM 496 C C . ALA A 1 69 ? 7.002 -4.847 0.495 1.00 94.44 69 ALA A C 1
ATOM 498 O O . ALA A 1 69 ? 6.693 -5.103 1.661 1.00 94.44 69 ALA A O 1
ATOM 499 N N . ALA A 1 70 ? 7.285 -3.610 0.086 1.00 93.69 70 ALA A N 1
ATOM 500 C CA . ALA A 1 70 ? 7.235 -2.436 0.947 1.00 93.69 70 ALA A CA 1
ATOM 501 C C . ALA A 1 70 ? 5.819 -2.188 1.499 1.00 93.69 70 ALA A C 1
ATOM 503 O O . ALA A 1 70 ? 5.648 -1.954 2.698 1.00 93.69 70 ALA A O 1
ATOM 504 N N . CYS A 1 71 ? 4.782 -2.327 0.669 1.00 94.06 71 CYS A N 1
ATOM 505 C CA . CYS A 1 71 ? 3.399 -2.220 1.141 1.00 94.06 71 CYS A CA 1
ATOM 506 C C . CYS A 1 71 ? 3.005 -3.375 2.066 1.00 94.06 71 CYS A C 1
ATOM 508 O O . CYS A 1 71 ? 2.323 -3.152 3.063 1.00 94.06 71 CYS A O 1
ATOM 510 N N . VAL A 1 72 ? 3.457 -4.604 1.799 1.00 96.94 72 VAL A N 1
ATOM 511 C CA . VAL A 1 72 ? 3.228 -5.754 2.691 1.00 96.94 72 VAL A CA 1
ATOM 512 C C . VAL A 1 72 ? 3.834 -5.517 4.071 1.00 96.94 72 VAL A C 1
ATOM 514 O O . VAL A 1 72 ? 3.178 -5.805 5.072 1.00 96.94 72 VAL A O 1
ATOM 517 N N . GLN A 1 73 ? 5.038 -4.944 4.140 1.00 97.44 73 GLN A N 1
ATOM 518 C CA . GLN A 1 73 ? 5.701 -4.633 5.409 1.00 97.44 73 GLN A CA 1
ATOM 519 C C . GLN A 1 73 ? 4.915 -3.630 6.259 1.00 97.44 73 GLN A C 1
ATOM 521 O O . GLN A 1 73 ? 4.894 -3.764 7.481 1.00 97.44 73 GLN A O 1
ATOM 526 N N . ARG A 1 74 ? 4.241 -2.661 5.629 1.00 95.44 74 ARG A N 1
ATOM 527 C CA . ARG A 1 74 ? 3.485 -1.610 6.333 1.00 95.44 74 ARG A CA 1
ATOM 528 C C . ARG A 1 74 ? 1.975 -1.821 6.367 1.00 95.44 74 ARG A C 1
ATOM 530 O O . ARG A 1 74 ? 1.261 -1.041 6.986 1.00 95.44 74 ARG A O 1
ATOM 537 N N . LYS A 1 75 ? 1.472 -2.907 5.778 1.00 94.31 75 LYS A N 1
ATOM 538 C CA . LYS A 1 75 ? 0.035 -3.174 5.617 1.00 94.31 75 LYS A CA 1
ATOM 539 C C . LYS A 1 75 ? -0.767 -3.023 6.903 1.00 94.31 75 LYS A C 1
ATOM 541 O O . LYS A 1 75 ? -1.776 -2.331 6.914 1.00 94.31 75 LYS A O 1
ATOM 546 N N . ALA A 1 76 ? -0.350 -3.698 7.971 1.00 95.25 76 ALA A N 1
ATOM 547 C CA . ALA A 1 76 ? -1.106 -3.704 9.222 1.00 95.25 76 ALA A CA 1
ATOM 548 C C . ALA A 1 76 ? -1.145 -2.315 9.877 1.00 95.25 76 ALA A C 1
ATOM 550 O O . ALA A 1 76 ? -2.185 -1.908 10.384 1.00 95.25 76 ALA A O 1
ATOM 551 N N . GLU A 1 77 ? -0.026 -1.591 9.826 1.00 96.06 77 GLU A N 1
ATOM 552 C CA . GLU A 1 77 ? 0.092 -0.227 10.343 1.00 96.06 77 GLU A CA 1
ATOM 553 C C . GLU A 1 77 ? -0.808 0.730 9.554 1.00 96.06 77 GLU A C 1
ATOM 555 O O . GLU A 1 77 ? -1.608 1.455 10.140 1.00 96.06 77 GLU A O 1
ATOM 560 N N . CYS A 1 78 ? -0.754 0.659 8.224 1.00 95.38 78 CYS A N 1
ATOM 561 C CA . CYS A 1 78 ? -1.535 1.527 7.355 1.00 95.38 78 CYS A CA 1
ATOM 562 C C . CYS A 1 78 ? -3.041 1.278 7.442 1.00 95.38 78 CYS A C 1
ATOM 564 O O . CYS A 1 78 ? -3.816 2.222 7.546 1.00 95.38 78 CYS A O 1
ATOM 566 N N . LEU A 1 79 ? -3.475 0.016 7.485 1.00 94.56 79 LEU A N 1
ATOM 567 C CA . LEU A 1 79 ? -4.898 -0.295 7.651 1.00 94.56 79 LEU A CA 1
ATOM 568 C C . LEU A 1 79 ? -5.432 0.101 9.037 1.00 94.56 79 LEU A C 1
ATOM 570 O O . LEU A 1 79 ? -6.619 0.375 9.171 1.00 94.56 79 LEU A O 1
ATOM 574 N N . ALA A 1 80 ? -4.580 0.141 10.065 1.00 94.38 80 ALA A N 1
ATOM 575 C CA . ALA A 1 80 ? -4.963 0.645 11.382 1.00 94.38 80 ALA A CA 1
ATOM 576 C C . ALA A 1 80 ? -5.027 2.182 11.425 1.00 94.38 80 ALA A C 1
ATOM 578 O O . ALA A 1 80 ? -5.839 2.733 12.167 1.00 94.38 80 ALA A O 1
ATOM 579 N N . ALA A 1 81 ? -4.189 2.864 10.638 1.00 92.75 81 ALA A N 1
ATOM 580 C CA . ALA A 1 81 ? -4.177 4.321 10.527 1.00 92.75 81 ALA A CA 1
ATOM 581 C C . ALA A 1 81 ? -5.382 4.878 9.749 1.00 92.75 81 ALA A C 1
ATOM 583 O O . ALA A 1 81 ? -5.756 6.028 9.967 1.00 92.75 81 ALA A O 1
ATOM 584 N N . CYS A 1 82 ? -5.999 4.066 8.8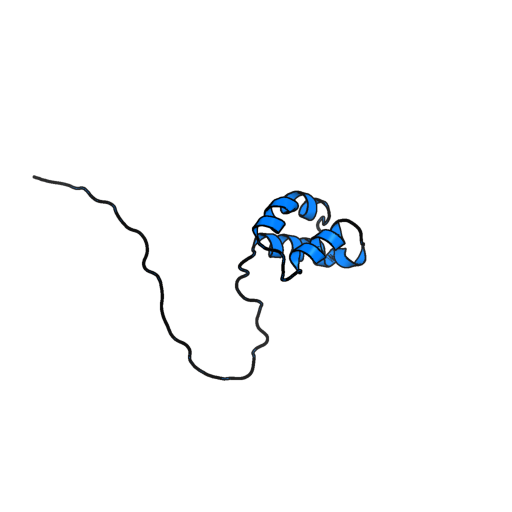85 1.00 93.06 82 CYS A N 1
ATOM 585 C CA . CYS A 1 82 ? -7.091 4.465 7.995 1.00 93.06 82 CYS A CA 1
ATOM 586 C C . CYS A 1 82 ? -8.371 3.651 8.285 1.00 93.06 82 CYS A C 1
ATOM 588 O O . CYS A 1 82 ? -8.740 2.765 7.505 1.00 93.06 82 CYS A O 1
ATOM 590 N N . PRO A 1 83 ? -9.022 3.862 9.449 1.00 87.31 83 PRO A N 1
ATOM 591 C CA . PRO A 1 83 ? -10.228 3.131 9.815 1.00 87.31 83 PRO A CA 1
ATOM 592 C C . PRO A 1 83 ? -11.403 3.525 8.907 1.00 87.31 83 PRO A C 1
ATOM 594 O O . PRO A 1 83 ? -11.535 4.693 8.554 1.00 87.31 83 PRO A O 1
ATOM 597 N N . PRO A 1 84 ? -12.316 2.594 8.582 1.00 81.31 84 PRO A N 1
ATOM 598 C CA . PRO A 1 84 ? -13.441 2.889 7.702 1.00 81.31 84 PRO A CA 1
ATOM 599 C C . PRO A 1 84 ? -14.279 4.051 8.251 1.00 81.31 84 PRO A C 1
ATOM 601 O O . PRO A 1 84 ? -14.749 4.001 9.392 1.00 81.31 84 PRO A O 1
ATOM 604 N N . LYS A 1 85 ? -14.492 5.086 7.428 1.00 68.88 85 LYS A N 1
ATOM 605 C CA . LYS A 1 85 ? -15.412 6.182 7.757 1.00 68.88 85 LYS A CA 1
ATOM 606 C C . LYS A 1 85 ? -16.829 5.608 7.878 1.00 68.88 85 LYS A C 1
ATOM 608 O O . LYS A 1 85 ? -17.323 4.982 6.942 1.00 68.88 85 LYS A O 1
ATOM 613 N N . SER A 1 86 ? -17.413 5.738 9.073 1.00 58.44 86 SER A N 1
ATOM 614 C CA . SER A 1 86 ? -18.776 5.286 9.403 1.00 58.44 86 SER A CA 1
ATOM 615 C C . SER A 1 86 ? -19.838 6.250 8.894 1.00 58.44 86 SER A C 1
ATOM 617 O O . SER A 1 86 ? -19.552 7.467 8.877 1.00 58.44 86 SER A O 1
#

Foldseek 3Di:
DDDDDDDDDDDDDDDDDDDDDDDDDPDDDDPDQQVLLVVLLVLLVVVCVVDDLSVVSNCLSPDPPHHNVNSVVCSVVSNVVRDDDD

Solvent-accessible surface area (backbone atoms only — not comparable to full-atom values): 5591 Å² total; per-residue (Å²): 140,86,85,90,85,80,84,91,78,86,90,83,82,88,84,88,80,90,81,82,96,69,76,91,68,96,72,77,83,67,88,62,92,28,64,49,15,54,52,34,25,72,45,8,56,90,35,45,88,76,40,69,63,16,22,57,34,20,54,49,36,68,35,86,88,52,52,40,67,61,28,56,76,42,40,70,62,34,51,66,53,21,63,83,87,126

Mean predicted aligned error: 14.62 Å

pLDDT: mean 75.03, std 22.06, range [38.09, 97.44]

Radius of gyration: 20.79 Å; Cα contacts (8 Å, |Δi|>4): 64; chains: 1; bounding box: 28×71×44 Å